Protein AF-A0A257MLX1-F1 (afdb_monomer_lite)

Secondary structure (DSSP, 8-state):
-HHHHHHHHHHHHHHHHH-EEEEETTEEEEEEE--STT-PEEEEEEEEETTEEEE-

Structure (mmCIF, N/CA/C/O backbone):
data_AF-A0A257MLX1-F1
#
_entry.id   AF-A0A257MLX1-F1
#
loop_
_atom_site.group_PDB
_atom_site.id
_atom_site.type_symbol
_atom_site.label_atom_id
_atom_site.label_alt_id
_atom_site.label_comp_id
_atom_site.label_asym_id
_atom_site.label_entity_id
_atom_site.label_seq_id
_atom_site.pdbx_PDB_ins_code
_atom_site.Cartn_x
_atom_site.Cartn_y
_atom_site.Cartn_z
_atom_site.occupancy
_atom_site.B_iso_or_equiv
_atom_site.auth_seq_id
_atom_site.auth_comp_id
_atom_site.auth_asym_id
_atom_site.auth_atom_id
_atom_site.pdbx_PDB_model_num
ATOM 1 N N . MET A 1 1 ? 25.008 5.277 -8.873 1.00 87.75 1 MET A N 1
ATOM 2 C CA . MET A 1 1 ? 24.158 5.565 -7.697 1.00 87.75 1 MET A CA 1
ATOM 3 C C . MET A 1 1 ? 22.818 6.103 -8.168 1.00 87.75 1 MET A C 1
ATOM 5 O O . MET A 1 1 ? 21.813 5.486 -7.856 1.00 87.75 1 MET A O 1
ATOM 9 N N . ASP A 1 2 ? 22.821 7.129 -9.021 1.00 95.69 2 ASP A N 1
ATOM 10 C CA . ASP A 1 2 ? 21.614 7.699 -9.645 1.00 95.69 2 ASP A CA 1
ATOM 11 C C . ASP A 1 2 ? 20.749 6.669 -10.389 1.00 95.69 2 ASP A C 1
ATOM 13 O O . ASP A 1 2 ? 19.532 6.664 -10.253 1.00 95.69 2 ASP A O 1
ATOM 17 N N . GLU A 1 3 ? 21.372 5.732 -11.108 1.00 96.56 3 GLU A N 1
ATOM 18 C CA . GLU A 1 3 ? 20.654 4.647 -11.794 1.00 96.56 3 GLU A CA 1
ATOM 19 C C . GLU A 1 3 ? 19.896 3.727 -10.820 1.00 96.56 3 GLU A C 1
ATOM 21 O O . GLU A 1 3 ? 18.742 3.383 -11.059 1.00 96.56 3 GLU A O 1
ATOM 26 N N . ILE A 1 4 ? 20.505 3.380 -9.681 1.00 97.56 4 ILE A N 1
ATOM 27 C CA . ILE A 1 4 ? 19.863 2.545 -8.653 1.00 97.56 4 ILE A CA 1
ATOM 28 C C . ILE A 1 4 ? 18.700 3.292 -7.995 1.00 97.56 4 ILE A C 1
ATOM 30 O O . ILE A 1 4 ? 17.665 2.687 -7.727 1.00 97.56 4 ILE A O 1
ATOM 34 N N . ILE A 1 5 ? 18.847 4.601 -7.773 1.00 97.88 5 ILE A N 1
ATOM 35 C CA . ILE A 1 5 ? 17.761 5.450 -7.267 1.00 97.88 5 ILE A CA 1
ATOM 36 C C . ILE A 1 5 ? 16.599 5.457 -8.267 1.00 97.88 5 ILE A C 1
ATOM 38 O O . ILE A 1 5 ? 15.466 5.200 -7.879 1.00 97.88 5 ILE A O 1
ATOM 42 N N . SER A 1 6 ? 16.880 5.632 -9.562 1.00 97.69 6 SER A N 1
ATOM 43 C CA . SER A 1 6 ? 15.844 5.598 -10.600 1.00 97.69 6 SER A CA 1
ATOM 44 C C . SER A 1 6 ? 15.110 4.254 -10.659 1.00 97.69 6 SER A C 1
ATOM 46 O O . SER A 1 6 ? 13.887 4.230 -10.787 1.00 97.69 6 SER A O 1
ATOM 48 N N . LEU A 1 7 ? 15.826 3.134 -10.530 1.00 97.25 7 LEU A N 1
ATOM 49 C CA . LEU A 1 7 ? 15.212 1.804 -10.472 1.00 97.25 7 LEU A CA 1
ATOM 50 C C . LEU A 1 7 ? 14.334 1.623 -9.228 1.00 97.25 7 LEU A C 1
ATOM 52 O O . LEU A 1 7 ? 13.250 1.048 -9.318 1.00 97.25 7 LEU A O 1
ATOM 56 N N . MET A 1 8 ? 14.781 2.123 -8.076 1.00 96.81 8 MET A N 1
ATOM 57 C CA . MET A 1 8 ? 14.003 2.096 -6.839 1.00 96.81 8 MET A CA 1
ATOM 58 C C . MET A 1 8 ? 12.715 2.917 -6.972 1.00 96.81 8 MET A C 1
ATOM 60 O O . MET A 1 8 ? 11.649 2.439 -6.589 1.00 96.81 8 MET A O 1
ATOM 64 N N . ASP A 1 9 ? 12.791 4.115 -7.548 1.00 97.44 9 ASP A N 1
ATOM 65 C CA . ASP A 1 9 ? 11.629 4.985 -7.735 1.00 97.44 9 ASP A CA 1
ATOM 66 C C . ASP A 1 9 ? 10.611 4.359 -8.693 1.00 97.44 9 ASP A C 1
ATOM 68 O O . ASP A 1 9 ? 9.421 4.299 -8.377 1.00 97.44 9 ASP A O 1
ATOM 72 N N . GLN A 1 10 ? 11.080 3.795 -9.810 1.00 96.56 10 GLN A N 1
ATOM 73 C CA . GLN A 1 10 ? 10.237 3.045 -10.746 1.00 96.56 10 GLN A CA 1
ATOM 74 C C . GLN A 1 10 ? 9.563 1.846 -10.071 1.00 96.56 10 GLN A C 1
ATOM 76 O O . GLN A 1 10 ? 8.385 1.577 -10.310 1.00 96.56 10 GLN A O 1
ATOM 81 N N . TYR A 1 11 ? 10.283 1.132 -9.200 1.00 93.25 11 TYR A N 1
ATOM 82 C CA . TYR A 1 11 ? 9.713 0.025 -8.440 1.00 93.25 11 TYR A CA 1
ATOM 83 C C . TYR A 1 11 ? 8.629 0.496 -7.461 1.00 93.25 11 TYR A C 1
ATOM 85 O O . TYR A 1 11 ? 7.565 -0.118 -7.386 1.00 93.25 11 TYR A O 1
ATOM 93 N N . ILE A 1 12 ? 8.856 1.599 -6.742 1.00 94.06 12 ILE A N 1
ATOM 9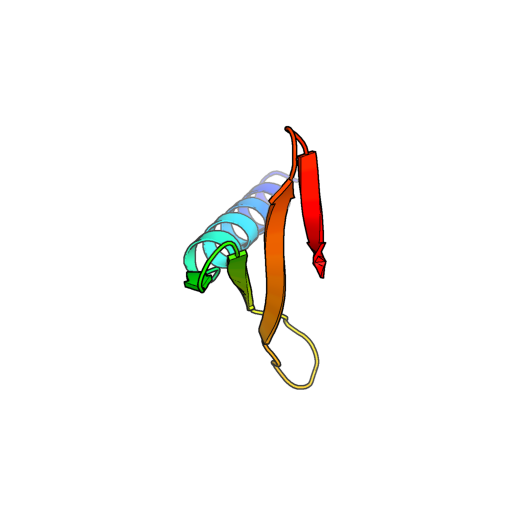4 C CA . ILE A 1 12 ? 7.870 2.179 -5.817 1.00 94.06 12 ILE A CA 1
ATOM 95 C C . ILE A 1 12 ? 6.630 2.669 -6.577 1.00 94.06 12 ILE A C 1
ATOM 97 O O . ILE A 1 12 ? 5.503 2.456 -6.122 1.00 94.06 12 ILE A O 1
ATOM 101 N N . GLU A 1 13 ? 6.815 3.307 -7.732 1.00 96.12 13 GLU A N 1
ATOM 102 C CA . GLU A 1 13 ? 5.721 3.760 -8.591 1.00 96.12 13 GLU A CA 1
ATOM 103 C C . GLU A 1 13 ? 4.903 2.579 -9.120 1.00 96.12 13 GLU A C 1
ATOM 105 O O . GLU A 1 13 ? 3.674 2.568 -9.00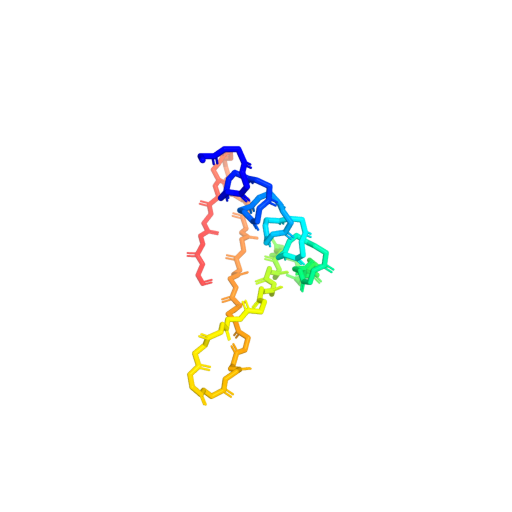2 1.00 96.12 13 GLU A O 1
ATOM 110 N N . TRP A 1 14 ? 5.580 1.542 -9.617 1.00 94.00 14 TRP A N 1
ATOM 111 C CA . TRP A 1 14 ? 4.941 0.302 -10.044 1.00 94.00 14 TRP A CA 1
ATOM 112 C C . TRP A 1 14 ? 4.160 -0.351 -8.899 1.00 94.00 14 TRP A C 1
ATOM 114 O O . TRP A 1 14 ? 2.984 -0.680 -9.066 1.00 94.00 14 TRP A O 1
ATOM 124 N N . LEU A 1 15 ? 4.769 -0.481 -7.718 1.00 92.25 15 LEU A N 1
ATOM 125 C CA . LEU A 1 15 ? 4.144 -1.090 -6.546 1.00 92.25 15 LEU A CA 1
ATOM 126 C C . LEU A 1 15 ? 2.883 -0.326 -6.130 1.00 92.25 15 LEU A C 1
ATOM 128 O O . LEU A 1 15 ? 1.847 -0.938 -5.862 1.00 92.25 15 LEU A O 1
ATOM 132 N N . ARG A 1 16 ? 2.934 1.011 -6.137 1.00 92.69 16 ARG A N 1
ATOM 133 C CA . ARG A 1 16 ? 1.771 1.866 -5.871 1.00 92.69 16 ARG A CA 1
ATOM 134 C C . ARG A 1 16 ? 0.673 1.654 -6.910 1.00 92.69 16 ARG A C 1
ATOM 136 O O . ARG A 1 16 ? -0.476 1.474 -6.526 1.00 92.69 16 ARG A O 1
ATOM 143 N N . GLY A 1 17 ? 1.014 1.641 -8.200 1.00 94.00 17 GLY A N 1
ATOM 144 C CA . GLY A 1 17 ? 0.051 1.440 -9.289 1.00 94.00 17 GLY A CA 1
ATOM 145 C C . GLY A 1 17 ? -0.585 0.046 -9.311 1.00 94.00 17 GLY A C 1
ATOM 146 O O . GLY A 1 17 ? -1.667 -0.134 -9.865 1.00 94.00 17 GLY A O 1
ATOM 147 N N . LYS A 1 18 ? 0.073 -0.947 -8.705 1.00 91.88 18 LYS A N 1
ATOM 148 C CA . LYS A 1 18 ? -0.443 -2.312 -8.547 1.00 91.88 18 LYS A CA 1
ATOM 149 C C . LYS A 1 18 ? -1.113 -2.575 -7.201 1.00 91.88 18 LYS A C 1
ATOM 151 O O . LYS A 1 18 ? -1.735 -3.621 -7.049 1.00 91.88 18 LYS A O 1
ATOM 156 N N . THR A 1 19 ? -1.011 -1.653 -6.249 1.00 93.94 19 THR A N 1
ATOM 157 C CA . THR A 1 19 ? -1.713 -1.751 -4.969 1.00 93.94 19 THR A CA 1
ATOM 158 C C . THR A 1 19 ? -3.156 -1.294 -5.144 1.00 93.94 19 THR A C 1
ATOM 160 O O . THR A 1 19 ? -3.404 -0.164 -5.563 1.00 93.94 19 THR A O 1
ATOM 163 N N . SER A 1 20 ? -4.119 -2.147 -4.804 1.00 94.44 20 SER A N 1
ATOM 164 C CA . SER A 1 20 ? -5.542 -1.803 -4.838 1.00 94.44 20 SER A CA 1
ATOM 165 C C . SER A 1 20 ? -6.105 -1.609 -3.437 1.00 94.44 20 SER A C 1
ATOM 167 O O . SER A 1 20 ? -5.786 -2.366 -2.521 1.00 94.44 20 SER A O 1
ATOM 169 N N . LEU A 1 21 ? -6.990 -0.622 -3.297 1.00 96.25 21 LEU A N 1
ATOM 170 C CA . LEU A 1 21 ? -7.741 -0.350 -2.076 1.00 96.25 21 LEU A CA 1
ATOM 171 C C . LEU A 1 21 ? -9.216 -0.656 -2.316 1.00 96.25 21 LEU A C 1
ATOM 173 O O . LEU A 1 21 ? -9.789 -0.196 -3.306 1.00 96.25 21 LEU A O 1
ATOM 177 N N . ARG A 1 22 ? -9.838 -1.393 -1.400 1.00 96.62 22 ARG A N 1
ATOM 178 C CA . ARG A 1 22 ? -11.263 -1.721 -1.461 1.00 96.62 22 ARG A CA 1
ATOM 179 C C . ARG A 1 22 ? -11.898 -1.550 -0.091 1.00 96.62 22 ARG A C 1
ATOM 181 O O . ARG A 1 22 ? -11.378 -2.051 0.898 1.00 96.62 22 ARG A O 1
ATOM 188 N N . GLN A 1 23 ? -13.030 -0.857 -0.025 1.00 96.50 23 GLN A N 1
ATOM 189 C CA . GLN A 1 23 ? -13.801 -0.781 1.212 1.00 96.50 23 GLN A CA 1
ATOM 190 C C . GLN A 1 23 ? -14.617 -2.064 1.410 1.00 96.50 23 GLN A C 1
ATOM 192 O O . GLN A 1 23 ? -15.282 -2.531 0.483 1.00 96.50 23 GLN A O 1
ATOM 197 N N . VAL A 1 24 ? -14.561 -2.613 2.622 1.00 95.00 24 VAL A N 1
ATOM 198 C CA . VAL A 1 24 ? -15.315 -3.787 3.070 1.00 95.00 24 VAL A CA 1
ATOM 199 C C . VAL A 1 24 ? -15.856 -3.472 4.462 1.00 95.00 24 VAL A C 1
ATOM 201 O O . VAL A 1 24 ? -15.115 -3.505 5.442 1.00 95.00 24 VAL A O 1
ATOM 204 N N . ASP A 1 25 ? -17.136 -3.110 4.541 1.00 94.12 25 ASP A N 1
ATOM 205 C CA . ASP A 1 25 ? -17.768 -2.590 5.759 1.00 94.12 25 ASP A CA 1
ATOM 206 C C . ASP A 1 25 ? -16.974 -1.406 6.359 1.00 94.12 25 ASP A C 1
ATOM 208 O O . ASP A 1 25 ? -16.775 -0.376 5.704 1.00 94.12 25 ASP A O 1
ATOM 212 N N . ASP A 1 26 ? -16.491 -1.572 7.593 1.00 94.88 26 ASP A N 1
ATOM 213 C CA . ASP A 1 26 ? -15.673 -0.605 8.330 1.00 94.88 26 ASP A CA 1
ATOM 214 C C . ASP A 1 26 ? -14.161 -0.736 8.047 1.00 94.88 26 ASP A C 1
ATOM 216 O O . ASP A 1 26 ? -13.350 -0.030 8.655 1.00 94.88 26 ASP A O 1
ATOM 220 N N . TRP A 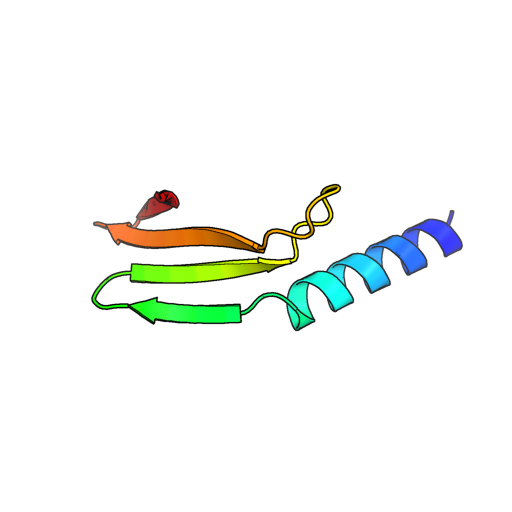1 27 ? -13.764 -1.659 7.170 1.00 97.31 27 TRP A N 1
ATOM 221 C CA . TRP A 1 27 ? -12.373 -1.943 6.825 1.00 97.31 27 TRP A CA 1
ATOM 222 C C . TRP A 1 27 ? -12.020 -1.434 5.429 1.00 97.31 27 TRP A C 1
ATOM 224 O O . TRP A 1 27 ? -12.851 -1.362 4.523 1.00 97.31 27 TRP A O 1
ATOM 234 N N . ILE A 1 28 ? -10.739 -1.133 5.244 1.00 97.50 28 ILE A N 1
ATOM 235 C CA . ILE A 1 28 ? -10.103 -0.974 3.943 1.00 97.50 28 ILE A CA 1
ATOM 236 C C . ILE A 1 28 ? -9.194 -2.179 3.733 1.00 97.50 28 ILE A C 1
ATOM 238 O O . ILE A 1 28 ? -8.218 -2.362 4.456 1.00 97.50 28 ILE A O 1
ATOM 242 N N . GLU A 1 29 ? -9.519 -2.993 2.742 1.00 96.75 29 GLU A N 1
ATOM 243 C CA . GLU A 1 29 ? -8.656 -4.044 2.223 1.00 96.75 29 GLU A CA 1
ATOM 244 C C . GLU A 1 29 ? -7.606 -3.407 1.309 1.00 96.75 29 GLU A C 1
ATOM 246 O O . GLU A 1 29 ? -7.929 -2.753 0.314 1.00 96.75 29 GLU A O 1
ATOM 251 N N . ILE A 1 30 ? -6.343 -3.591 1.664 1.00 95.94 30 ILE A N 1
ATOM 252 C CA . ILE A 1 30 ? -5.165 -3.152 0.930 1.00 95.94 30 ILE A CA 1
ATOM 253 C C . ILE A 1 30 ? -4.555 -4.405 0.317 1.00 95.94 30 ILE A C 1
ATOM 255 O O . ILE A 1 30 ? -4.030 -5.251 1.034 1.00 95.94 30 ILE A O 1
ATOM 259 N N . THR A 1 31 ? -4.634 -4.538 -1.002 1.00 94.06 31 THR A N 1
ATOM 260 C CA . THR A 1 31 ? -4.042 -5.672 -1.720 1.00 94.06 31 THR A CA 1
ATOM 261 C C . THR A 1 31 ? -2.818 -5.189 -2.478 1.00 94.06 31 THR A C 1
ATOM 263 O O . THR A 1 31 ? -2.934 -4.346 -3.366 1.00 94.06 31 THR A O 1
ATOM 266 N N . THR A 1 32 ? -1.644 -5.704 -2.126 1.00 91.88 32 THR A N 1
ATOM 267 C CA . THR A 1 32 ? -0.368 -5.385 -2.779 1.00 91.88 32 THR A CA 1
ATOM 268 C C . THR A 1 32 ? 0.139 -6.610 -3.542 1.00 91.88 32 THR A C 1
ATOM 270 O O . THR A 1 32 ? -0.004 -7.726 -3.033 1.00 91.88 32 THR A O 1
ATOM 273 N N . PRO A 1 33 ? 0.763 -6.457 -4.723 1.00 86.50 33 PRO A N 1
ATOM 274 C CA . PRO A 1 33 ? 1.464 -7.573 -5.350 1.00 86.50 33 PRO A CA 1
ATOM 275 C C . PRO A 1 33 ? 2.630 -7.998 -4.450 1.00 86.50 33 PRO A C 1
ATOM 277 O O . PRO A 1 33 ? 3.505 -7.184 -4.154 1.00 86.50 33 PRO A O 1
ATOM 280 N N . TYR A 1 34 ? 2.651 -9.254 -4.007 1.00 73.81 34 TYR A N 1
ATOM 281 C CA . TYR A 1 34 ? 3.792 -9.802 -3.284 1.00 73.81 34 TYR A CA 1
ATOM 282 C C . TYR A 1 34 ? 4.575 -10.714 -4.226 1.00 73.81 34 TYR A C 1
ATOM 284 O O . TYR A 1 34 ? 4.052 -11.669 -4.793 1.00 73.81 34 TYR A O 1
ATOM 292 N N . LEU A 1 35 ? 5.838 -10.354 -4.456 1.00 61.84 35 LEU A N 1
ATOM 293 C CA . LEU A 1 35 ? 6.733 -11.063 -5.364 1.00 61.84 35 LEU A CA 1
ATOM 294 C C . LEU A 1 35 ? 7.446 -12.191 -4.604 1.00 61.84 35 LEU A C 1
ATOM 296 O O . LEU A 1 35 ? 8.667 -12.169 -4.454 1.00 61.84 35 LEU A O 1
ATOM 300 N N . ASP A 1 36 ? 6.693 -13.144 -4.059 1.00 65.25 36 ASP A N 1
ATOM 301 C CA . ASP A 1 36 ? 7.275 -14.424 -3.662 1.00 65.25 36 ASP A CA 1
ATOM 302 C C . ASP A 1 36 ? 7.178 -15.447 -4.800 1.00 65.25 36 ASP A C 1
ATOM 304 O O . ASP A 1 36 ? 6.646 -15.185 -5.879 1.00 65.25 36 ASP A O 1
ATOM 308 N N . ARG A 1 37 ? 7.727 -16.642 -4.571 1.00 60.56 37 ARG A N 1
ATOM 309 C CA . ARG A 1 37 ? 7.759 -17.723 -5.568 1.00 60.56 37 ARG A CA 1
ATOM 310 C C . ARG A 1 37 ? 6.371 -18.205 -6.024 1.00 60.56 37 ARG A C 1
ATOM 312 O O . ARG A 1 37 ? 6.299 -18.937 -7.007 1.00 60.56 37 ARG A O 1
ATOM 319 N N . HIS A 1 38 ? 5.307 -17.855 -5.307 1.00 72.62 38 HIS A N 1
ATOM 320 C CA . HIS A 1 38 ? 3.931 -18.234 -5.607 1.00 72.62 38 HIS A CA 1
ATOM 321 C C . HIS A 1 38 ? 3.119 -17.075 -6.211 1.00 72.62 38 HIS A C 1
ATOM 323 O O . HIS A 1 38 ? 2.066 -17.338 -6.785 1.00 72.62 38 HIS A O 1
ATOM 329 N N . ASN A 1 39 ? 3.649 -15.840 -6.209 1.00 60.34 39 ASN A N 1
ATOM 330 C CA . ASN A 1 39 ? 2.953 -14.623 -6.654 1.00 60.34 39 ASN A CA 1
ATOM 331 C C . ASN A 1 39 ? 1.599 -14.424 -5.953 1.00 60.34 39 ASN A C 1
ATOM 333 O O . ASN A 1 39 ? 0.657 -13.889 -6.547 1.00 60.34 39 ASN A O 1
ATOM 337 N N . ASP A 1 40 ? 1.489 -14.861 -4.701 1.00 71.62 40 ASP A N 1
ATOM 338 C CA . ASP A 1 40 ? 0.283 -14.626 -3.921 1.00 71.62 40 ASP A CA 1
ATOM 339 C C . ASP A 1 40 ? 0.178 -13.127 -3.602 1.00 71.62 40 ASP A C 1
ATOM 341 O O . ASP A 1 40 ? 1.177 -12.450 -3.377 1.00 71.62 40 ASP A O 1
ATOM 345 N N . TYR A 1 41 ? -1.024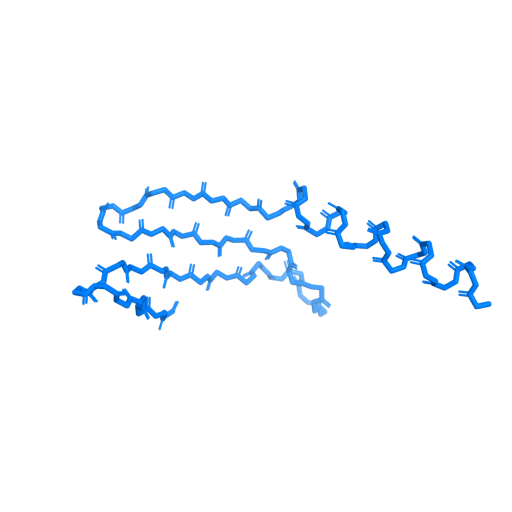 -12.554 -3.615 1.00 78.44 41 TYR A N 1
ATOM 346 C CA . TYR A 1 41 ? -1.194 -11.158 -3.216 1.00 78.44 41 TYR A CA 1
ATOM 347 C C . TYR A 1 41 ? -1.130 -11.039 -1.690 1.00 78.44 41 TYR A C 1
ATOM 349 O O . TYR A 1 41 ? -1.795 -11.790 -0.980 1.00 78.44 41 TYR A O 1
ATOM 357 N N . LEU A 1 42 ? -0.392 -10.051 -1.176 1.00 87.44 42 LEU A N 1
ATOM 358 C CA . LEU A 1 42 ? -0.470 -9.696 0.240 1.00 87.44 42 LEU A CA 1
ATOM 359 C C . LEU A 1 42 ? -1.715 -8.832 0.455 1.00 87.44 42 LEU A C 1
ATOM 361 O O . LEU A 1 42 ? -1.857 -7.778 -0.170 1.00 87.44 42 LEU A O 1
ATOM 365 N N . GLN A 1 43 ? -2.596 -9.280 1.345 1.00 91.19 43 GLN A N 1
ATOM 366 C CA . GLN A 1 43 ? -3.810 -8.570 1.735 1.00 91.19 43 GLN A CA 1
ATOM 367 C C . GLN A 1 43 ? -3.689 -8.118 3.187 1.00 91.19 43 GLN A C 1
ATOM 369 O O . GLN A 1 43 ? -3.376 -8.917 4.064 1.00 91.19 43 GLN A O 1
ATOM 374 N N . ILE A 1 44 ? -3.919 -6.831 3.424 1.00 94.00 44 ILE A N 1
ATOM 375 C CA . ILE A 1 44 ? -3.908 -6.212 4.750 1.00 94.00 44 ILE A CA 1
ATOM 376 C C . ILE A 1 44 ? -5.246 -5.514 4.936 1.00 94.00 44 ILE A C 1
ATOM 378 O O . ILE A 1 44 ? -5.662 -4.741 4.074 1.00 94.00 44 ILE A O 1
ATOM 382 N N . TYR A 1 45 ? -5.899 -5.716 6.071 1.00 95.81 45 TYR A N 1
ATOM 383 C CA . TYR A 1 45 ? -7.120 -4.998 6.409 1.00 95.81 45 TYR A CA 1
ATOM 384 C C . TYR A 1 45 ? -6.811 -3.903 7.415 1.00 95.81 45 TYR A C 1
ATOM 386 O O . TYR A 1 45 ? -6.326 -4.170 8.510 1.00 95.81 45 TYR A O 1
ATOM 394 N N . ALA A 1 46 ? -7.125 -2.661 7.060 1.00 96.81 46 ALA A N 1
ATOM 395 C CA . ALA A 1 46 ? -6.979 -1.507 7.931 1.00 96.81 46 ALA A CA 1
ATOM 396 C C . ALA A 1 46 ? -8.348 -0.974 8.352 1.00 96.81 46 ALA A C 1
ATOM 398 O O . ALA A 1 46 ? -9.178 -0.639 7.508 1.00 96.81 46 ALA A O 1
ATOM 399 N N . ARG A 1 47 ? -8.578 -0.831 9.656 1.00 96.94 47 ARG A N 1
ATOM 400 C CA . ARG A 1 47 ? -9.774 -0.167 10.191 1.00 96.94 47 ARG A CA 1
ATOM 401 C C . ARG A 1 47 ? -9.385 0.940 11.140 1.00 96.94 47 ARG A C 1
ATOM 403 O O . ARG A 1 47 ? -8.538 0.763 12.015 1.00 96.94 47 ARG A O 1
ATOM 410 N N . ARG A 1 48 ? -10.048 2.085 10.993 1.00 94.12 48 ARG A N 1
ATOM 411 C CA . ARG A 1 48 ? -9.899 3.202 11.924 1.00 94.12 48 ARG A CA 1
ATOM 412 C C . ARG A 1 48 ? -10.613 2.877 13.236 1.00 94.12 48 ARG A C 1
ATOM 414 O O . ARG A 1 48 ? -11.786 2.513 13.229 1.00 94.12 48 ARG A O 1
ATOM 421 N N . ASN A 1 49 ? -9.923 3.049 14.356 1.00 94.00 49 ASN A N 1
ATOM 422 C CA . ASN A 1 49 ? -10.459 2.845 15.697 1.00 94.00 49 ASN A CA 1
ATOM 423 C C . ASN A 1 49 ? -9.991 3.983 16.617 1.00 94.00 49 ASN A C 1
ATOM 425 O O . ASN A 1 49 ? -8.807 4.092 16.907 1.00 94.00 49 ASN A O 1
ATOM 429 N N . ASN A 1 50 ? -10.903 4.862 17.045 1.00 90.69 50 ASN A N 1
ATOM 430 C CA . ASN A 1 50 ? -10.631 5.947 18.005 1.00 90.69 50 ASN A CA 1
ATOM 431 C C . ASN A 1 50 ? -9.364 6.785 17.720 1.00 90.69 50 ASN A C 1
ATOM 433 O O . ASN A 1 50 ? -8.626 7.154 18.628 1.00 90.69 50 ASN A O 1
ATOM 437 N N . GLY A 1 51 ? -9.110 7.098 16.445 1.00 91.88 51 GLY A N 1
ATOM 438 C CA . GLY A 1 51 ? -7.961 7.908 16.024 1.00 91.88 51 GLY A CA 1
ATOM 439 C C . GLY A 1 51 ? -6.693 7.119 15.683 1.00 91.88 51 GLY A C 1
ATOM 440 O 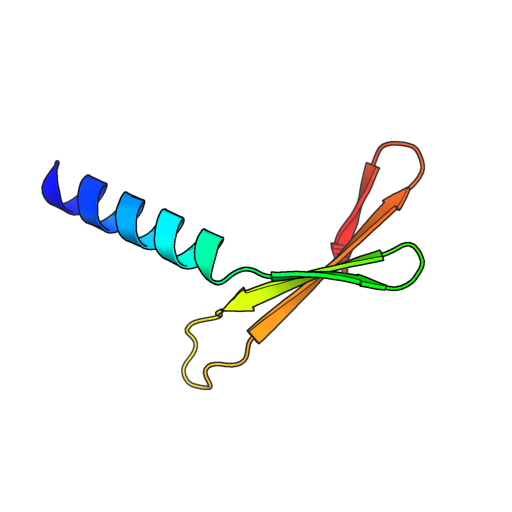O . GLY A 1 51 ? -5.765 7.715 15.145 1.00 91.88 51 GLY A O 1
ATOM 441 N N . SER A 1 52 ? -6.667 5.802 15.905 1.00 93.75 52 SER A N 1
ATOM 442 C CA . SER A 1 52 ? -5.615 4.895 15.432 1.00 93.75 52 SER A CA 1
ATOM 443 C C . SER A 1 52 ? -6.123 3.969 14.318 1.00 93.75 52 SER A C 1
ATOM 445 O O . SER A 1 52 ? -7.301 4.008 13.949 1.00 93.75 52 SER A O 1
ATOM 447 N N . TYR A 1 53 ? -5.226 3.154 13.759 1.00 94.38 53 TYR A N 1
ATOM 448 C CA . TYR A 1 53 ? -5.561 2.095 12.808 1.00 94.38 53 TYR A CA 1
ATOM 449 C C . TYR A 1 53 ? -5.185 0.736 13.393 1.00 94.38 53 TYR A C 1
ATOM 451 O O . TYR A 1 53 ? -4.083 0.567 13.913 1.00 94.38 53 TYR A O 1
ATOM 459 N N . VAL A 1 54 ? -6.101 -0.223 13.293 1.00 95.81 54 VAL A N 1
ATOM 460 C CA . VAL A 1 54 ? -5.840 -1.644 13.549 1.00 95.81 54 VAL A CA 1
ATOM 461 C C . VAL A 1 54 ? -5.583 -2.317 12.205 1.00 95.81 54 VAL A C 1
ATOM 463 O O . VAL A 1 54 ? -6.318 -2.048 11.252 1.00 95.81 54 VAL A O 1
ATOM 466 N N . LEU A 1 55 ? -4.548 -3.158 12.141 1.00 94.44 55 LE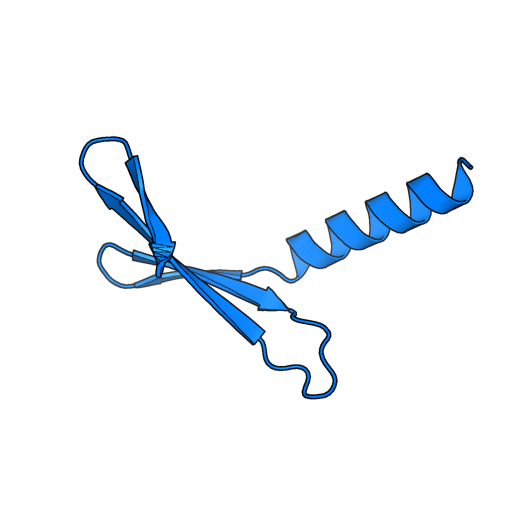U A N 1
ATOM 467 C CA . LEU A 1 55 ? -4.163 -3.930 10.959 1.00 94.44 55 LEU A CA 1
ATOM 468 C C . LEU A 1 55 ? -4.315 -5.427 11.248 1.00 94.44 55 LEU A C 1
ATOM 470 O O . LEU A 1 55 ? -3.913 -5.867 12.327 1.00 94.44 55 LEU A O 1
ATOM 474 N N . THR A 1 56 ? -4.869 -6.188 10.303 1.00 90.81 56 THR A N 1
ATOM 475 C CA . THR A 1 56 ? -4.934 -7.657 10.349 1.00 90.81 56 THR A CA 1
ATOM 476 C C . THR A 1 56 ? -4.732 -8.283 8.981 1.00 90.81 56 THR A C 1
ATOM 478 O O . THR A 1 56 ? -4.879 -7.557 7.969 1.00 90.81 56 THR A O 1
#

Radius of gyration: 14.61 Å; chains: 1; bounding box: 42×26×30 Å

Foldseek 3Di:
DVVVVVVVVVVVVVQVVQWDWDDDPQWIWTWTQDPDPVRDIDIWIWGDDPNDIDID

Sequence (56 aa):
MDEIISLMDQYIEWLRGKTSLRQVDDWIEITTPYLDRHNDYLQIYARRNNGSYVLT

pLDDT: mean 90.67, std 9.87, range [60.34, 97.88]